Protein 3U29 (pdb70)

Solvent-accessible surface area: 7702 Å² total

Foldseek 3Di:
DDDDDDDDDDDDDDDDD/DDDDDDDDDDDDDDDDD/DDDDDDDDDDDDDDDDD/DDDDDDDDDDDDDDDDD/DDDDDDDDDDDDDDDDD/DDDDDDDDDDDDDDDDD

Radius of gyration: 20.43 Å; Cα contacts (8 Å, |Δi|>4): 334; chains: 6; bounding box: 14×36×69 Å

Secondary structure (DSSP, 8-state):
------PPP--------/------PPP--------/-----------------/------PPP--------/------PPP--------/------PPP--------

Sequence (102 aa):
PGPGPGPKGDGPGPGPGPGPGPGPKKGDGPGPGPGPGPGPGPKKGDGPGPGPGPGPGPGPKGDGPGPGPGPGPGPGPKGDGPGPGPGPGPGPGPKKGDGPGPGPG

B-factor: mean 11.06, std 3.55, range [4.36, 34.08]

Structure (mmCIF, N/CA/C/O backbone):
data_3U29
#
_entry.id   3U29
#
_cell.length_a   14.220
_cell.length_b   23.247
_cell.length_c   67.536
_cell.angle_alpha   94.270
_cell.angle_beta   94.740
_cell.angle_gamma   93.360
#
_symmetry.space_group_name_H-M   'P 1'
#
loop_
_entity.id
_entity.type
_entity.pdbx_description
1 polymer 'collagen mimetic peptide'
2 water water
#
loop_
_atom_site.group_PDB
_atom_site.id
_atom_site.type_symbol
_atom_site.label_atom_id
_atom_site.label_alt_id
_atom_site.label_comp_id
_atom_site.label_asym_id
_atom_site.label_entity_id
_atom_site.label_seq_id
_atom_site.pdbx_PDB_ins_code
_atom_site.Cartn_x
_atom_site.Cartn_y
_atom_site.Cartn_z
_atom_site.occupancy
_atom_site.B_iso_or_equiv
_atom_site.auth_seq_id
_atom_site.auth_comp_id
_atom_site.auth_asym_id
_atom_site.auth_atom_id
_atom_site.pdbx_PDB_model_num
ATOM 7 N N . PRO A 1 2 ? 18.355 20.471 55.236 1.00 14.60 1 PRO A N 1
ATOM 8 C CA . PRO A 1 2 ? 18.574 20.775 53.820 1.00 16.30 1 PRO A CA 1
ATOM 9 C C . PRO A 1 2 ? 17.896 19.802 52.867 1.00 13.49 1 PRO A C 1
ATOM 10 O O . PRO A 1 2 ? 17.640 18.667 53.214 1.00 16.10 1 PRO A O 1
ATOM 34 N N . GLY A 1 4 ? 17.413 17.060 50.091 1.00 16.38 3 GLY A N 1
ATOM 35 C CA . GLY A 1 4 ? 18.207 15.874 49.829 1.00 12.90 3 GLY A CA 1
ATOM 36 C C . GLY A 1 4 ? 18.973 15.950 48.522 1.00 13.35 3 GLY A C 1
ATOM 37 O O . GLY A 1 4 ? 18.837 16.920 47.776 1.00 11.16 3 GLY A O 1
ATOM 41 N N . PRO A 1 5 ? 19.788 14.923 48.235 1.00 10.48 4 PRO A N 1
ATOM 42 C CA . PRO A 1 5 ? 20.579 14.874 47.000 1.00 9.82 4 PRO A CA 1
ATOM 43 C C . PRO A 1 5 ? 19.714 14.850 45.742 1.00 9.54 4 PRO A C 1
ATOM 44 O O . PRO A 1 5 ? 18.587 14.359 45.792 1.00 10.88 4 PRO A O 1
ATOM 70 N N . GLY A 1 7 ? 18.176 13.586 42.292 1.00 7.92 6 GLY A N 1
ATOM 71 C CA . GLY A 1 7 ? 17.825 12.234 41.902 1.00 7.71 6 GLY A CA 1
ATOM 72 C C . GLY A 1 7 ? 18.775 11.679 40.860 1.00 6.74 6 GLY A C 1
ATOM 73 O O . GLY A 1 7 ? 19.652 12.394 40.372 1.00 7.94 6 GLY A O 1
ATOM 77 N N . PRO A 1 8 ? 18.611 10.394 40.514 1.00 7.95 7 PRO A N 1
ATOM 78 C CA . PRO A 1 8 ? 19.459 9.766 39.496 1.00 6.07 7 PRO A CA 1
ATOM 79 C C . PRO A 1 8 ? 19.226 10.339 38.103 1.00 6.35 7 PRO A C 1
ATOM 80 O O . PRO A 1 8 ? 18.253 11.063 37.891 1.00 6.44 7 PRO A O 1
ATOM 106 N N . GLY A 1 10 ? 17.879 10.342 34.395 1.00 6.97 9 GLY A N 1
ATOM 107 C CA . GLY A 1 10 ? 16.629 9.806 33.887 1.00 7.66 9 GLY A CA 1
ATOM 108 C C . GLY A 1 10 ? 16.844 8.612 32.978 1.00 5.29 9 GLY A C 1
ATOM 109 O O . GLY A 1 10 ? 17.983 8.240 32.701 1.00 5.60 9 GLY A O 1
ATOM 113 N N . PRO A 1 11 ? 15.754 8.003 32.516 1.00 7.44 10 PRO A N 1
ATOM 114 C CA . PRO A 1 11 ? 15.882 6.860 31.606 1.00 6.70 10 PRO A CA 1
ATOM 115 C C . PRO A 1 11 ? 16.628 7.233 30.334 1.00 7.38 10 PRO A C 1
ATOM 116 O O . PRO A 1 11 ? 16.680 8.394 29.923 1.00 6.06 10 PRO A O 1
ATOM 127 N N . LYS A 1 12 ? 17.218 6.217 29.711 1.00 6.67 11 LYS A N 1
ATOM 128 C CA . LYS A 1 12 ? 17.854 6.406 28.416 1.00 7.76 11 LYS A CA 1
ATOM 129 C C . LYS A 1 12 ? 16.817 6.830 27.384 1.00 8.24 11 LYS A C 1
ATOM 130 O O . LYS A 1 12 ? 15.671 6.373 27.405 1.00 7.91 11 LYS A O 1
ATOM 149 N N . GLY A 1 13 ? 17.221 7.719 26.480 1.00 6.76 12 GLY A N 1
ATOM 150 C CA . GLY A 1 13 ? 16.311 8.189 25.456 1.00 7.92 12 GLY A CA 1
ATOM 151 C C . GLY A 1 13 ? 15.865 7.077 24.527 1.00 6.77 12 GLY A C 1
ATOM 152 O O . GLY A 1 13 ? 16.496 6.026 24.411 1.00 8.30 12 GLY A O 1
ATOM 156 N N . ASP A 1 14 ? 14.748 7.324 23.850 1.00 7.48 13 ASP A N 1
ATOM 157 C CA . ASP A 1 14 ? 14.181 6.345 22.932 1.00 7.20 13 ASP A CA 1
ATOM 158 C C . ASP A 1 14 ? 15.043 6.217 21.680 1.00 6.86 13 ASP A C 1
ATOM 159 O O . ASP A 1 14 ? 15.838 7.105 21.372 1.00 7.66 13 ASP A O 1
ATOM 183 N N . GLY A 1 16 ? 15.950 6.441 17.823 1.00 8.14 15 GLY A N 1
ATOM 184 C CA . GLY A 1 16 ? 15.581 7.410 16.808 1.00 7.70 15 GLY A CA 1
ATOM 185 C C . GLY A 1 16 ? 14.677 6.807 15.750 1.00 8.23 15 GLY A C 1
ATOM 186 O O . GLY A 1 16 ? 14.331 5.628 15.826 1.00 7.79 15 GLY A O 1
ATOM 190 N N . PRO A 1 17 ? 14.290 7.614 14.751 1.00 7.43 16 PRO A N 1
ATOM 191 C CA . PRO A 1 17 ? 13.425 7.152 13.663 1.00 8.53 16 PRO A CA 1
ATOM 192 C C . PRO A 1 17 ? 14.176 6.303 12.642 1.00 7.34 16 PRO A C 1
ATOM 193 O O . PRO A 1 17 ? 15.403 6.240 12.689 1.00 7.97 16 PRO A O 1
ATOM 219 N N . GLY A 1 19 ? 16.062 5.250 9.331 1.00 8.28 18 GLY A N 1
ATOM 220 C CA . GLY A 1 19 ? 16.951 5.976 8.445 1.00 8.05 18 GLY A CA 1
ATOM 221 C C . GLY A 1 19 ? 16.331 6.212 7.082 1.00 8.67 18 GLY A C 1
ATOM 222 O O . GLY A 1 19 ? 15.211 5.771 6.821 1.00 8.75 18 GLY A O 1
ATOM 226 N N . PRO A 1 20 ? 17.057 6.915 6.201 1.00 8.08 19 PRO A N 1
ATOM 227 C CA . PRO A 1 20 ? 16.575 7.222 4.852 1.00 9.75 19 PRO A CA 1
ATOM 228 C C . PRO A 1 20 ? 16.740 6.049 3.890 1.00 6.71 19 PRO A C 1
ATOM 229 O O . PRO A 1 20 ? 17.402 5.070 4.231 1.00 9.76 19 PRO A O 1
ATOM 255 N N . GLY A 1 22 ? 18.070 3.675 0.949 1.00 8.12 21 GLY A N 1
ATOM 256 C CA . GLY A 1 22 ? 19.383 3.381 0.409 1.00 9.50 21 GLY A CA 1
ATOM 257 C C . GLY A 1 22 ? 19.505 3.887 -1.014 1.00 9.56 21 GLY A C 1
ATOM 258 O O . GLY A 1 22 ? 18.541 4.409 -1.573 1.00 6.71 21 GLY A O 1
ATOM 262 N N . PRO A 1 23 ? 20.693 3.733 -1.614 1.00 8.62 22 PRO A N 1
ATOM 263 C CA . PRO A 1 23 ? 20.911 4.228 -2.976 1.00 10.05 22 PRO A CA 1
ATOM 264 C C . PRO A 1 23 ? 20.147 3.426 -4.027 1.00 9.12 22 PRO A C 1
ATOM 265 O O . PRO A 1 23 ? 19.752 2.290 -3.765 1.00 7.70 22 PRO A O 1
ATOM 291 N N . GLY A 1 25 ? 19.190 1.000 -6.925 1.00 14.21 24 GLY A N 1
ATOM 292 C CA . GLY A 1 25 ? 19.729 -0.323 -7.238 1.00 18.99 24 GLY A CA 1
ATOM 293 C C . GLY A 1 25 ? 20.648 -0.187 -8.468 1.00 21.06 24 GLY A C 1
ATOM 294 O O . GLY A 1 25 ? 20.647 0.841 -9.152 1.00 20.07 24 GLY A O 1
ATOM 307 N N . PRO B 1 2 ? 13.878 18.015 53.310 1.00 16.64 1 PRO B N 1
ATOM 308 C CA . PRO B 1 2 ? 13.001 17.901 52.141 1.00 14.89 1 PRO B CA 1
ATOM 309 C C . PRO B 1 2 ? 13.575 17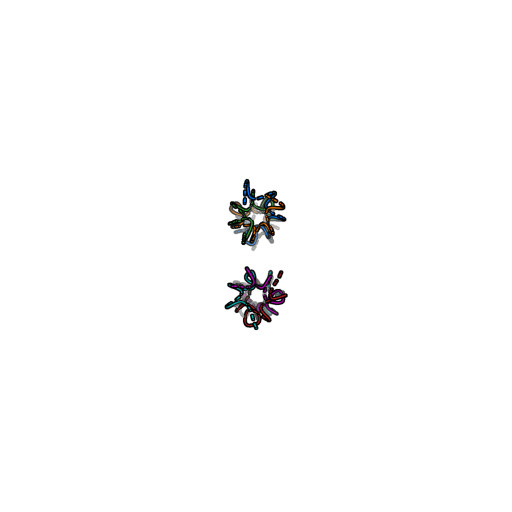.024 51.040 1.00 13.40 1 PRO B C 1
ATOM 310 O O . PRO B 1 2 ? 14.762 16.776 50.995 1.00 11.40 1 PRO B O 1
ATOM 334 N N . GLY B 1 4 ? 15.116 15.922 47.584 1.00 10.66 3 GLY B N 1
ATOM 335 C CA . GLY B 1 4 ? 16.015 16.572 46.651 1.00 8.03 3 GLY B CA 1
ATOM 336 C C . GLY B 1 4 ? 15.319 16.834 45.331 1.00 8.29 3 GLY B C 1
ATOM 337 O O . GLY B 1 4 ? 14.203 16.362 45.113 1.00 7.85 3 GLY B O 1
ATOM 341 N N . PRO B 1 5 ? 15.970 17.592 44.438 1.00 8.98 4 PRO B N 1
ATOM 342 C CA . PRO B 1 5 ? 15.380 17.897 43.133 1.00 7.55 4 PRO B CA 1
ATOM 343 C C . PRO B 1 5 ? 15.572 16.765 42.130 1.00 6.18 4 PRO B C 1
ATOM 344 O O . PRO B 1 5 ? 16.343 15.842 42.391 1.00 5.72 4 PRO B O 1
ATOM 370 N N . GLY B 1 7 ? 16.864 14.513 39.117 1.00 7.64 6 GLY B N 1
ATOM 371 C CA . GLY B 1 7 ? 18.189 14.298 38.571 1.00 7.97 6 GLY B CA 1
ATOM 372 C C . GLY B 1 7 ? 18.300 14.878 37.176 1.00 5.84 6 GLY B C 1
ATOM 373 O O . GLY B 1 7 ? 17.320 15.393 36.639 1.00 5.12 6 GLY B O 1
ATOM 377 N N . PRO B 1 8 ? 19.497 14.796 36.578 1.00 7.68 7 PRO B N 1
ATOM 378 C CA . PRO B 1 8 ? 19.715 15.336 35.234 1.00 6.59 7 PRO B CA 1
ATOM 379 C C . PRO B 1 8 ? 19.036 14.502 34.152 1.00 6.19 7 PRO B C 1
ATOM 380 O O . PRO B 1 8 ? 18.492 13.439 34.447 1.00 6.35 7 PRO B O 1
ATOM 406 N N . GLY B 1 10 ? 18.472 11.928 31.131 1.00 7.79 9 GLY B N 1
ATOM 407 C CA . GLY B 1 10 ? 19.042 10.614 30.899 1.00 7.80 9 GLY B CA 1
ATOM 408 C C . GLY B 1 10 ? 19.950 10.582 29.685 1.00 7.91 9 GLY B C 1
ATOM 409 O O . GLY B 1 10 ? 20.003 11.545 28.920 1.00 4.61 9 GLY B O 1
ATOM 413 N N . PRO B 1 11 ? 20.670 9.478 29.503 1.00 9.42 10 PRO B N 1
ATOM 414 C CA . PRO B 1 11 ? 21.588 9.377 28.364 1.00 8.41 10 PRO B CA 1
ATOM 415 C C . PRO B 1 11 ? 20.846 9.347 27.036 1.00 8.34 10 PRO B C 1
ATOM 416 O O . PRO B 1 11 ? 19.635 9.122 26.965 1.00 6.81 10 PRO B O 1
ATOM 427 N N A LYS B 1 12 ? 21.607 9.577 25.970 0.27 7.84 11 LYS B N 1
ATOM 428 N N B LYS B 1 12 ? 21.604 9.578 25.969 0.73 7.83 11 LYS B N 1
ATOM 429 C CA A LYS B 1 12 ? 21.046 9.626 24.629 0.27 8.19 11 LYS B CA 1
ATOM 430 C CA B LYS B 1 12 ? 21.025 9.634 24.635 0.73 8.24 11 LYS B CA 1
ATOM 431 C C A LYS B 1 12 ? 20.584 8.242 24.184 0.27 8.23 11 LYS B C 1
ATOM 432 C C B LYS B 1 12 ? 20.588 8.248 24.175 0.73 8.13 11 LYS B C 1
ATOM 433 O O A LYS B 1 12 ? 21.141 7.216 24.583 0.27 7.58 11 LYS B O 1
ATOM 434 O O B LYS B 1 12 ? 21.168 7.227 24.553 0.73 7.41 11 LYS B O 1
ATOM 471 N N . GLY B 1 13 ? 19.549 8.223 23.340 1.00 9.28 12 GLY B N 1
ATOM 472 C CA . GLY B 1 13 ? 19.011 6.973 22.849 1.00 6.69 12 GLY B CA 1
ATOM 473 C C . GLY B 1 13 ? 19.825 6.375 21.714 1.00 8.20 12 GLY B C 1
ATOM 474 O O . GLY B 1 13 ? 20.742 6.987 21.166 1.00 7.22 12 GLY B O 1
ATOM 478 N N . ASP B 1 14 ? 19.465 5.145 21.361 1.00 8.10 13 ASP B N 1
ATOM 479 C CA . ASP B 1 14 ? 20.134 4.415 20.288 1.00 6.60 13 ASP B CA 1
ATOM 480 C C . ASP B 1 14 ? 19.747 4.963 18.920 1.00 7.01 13 ASP B C 1
ATOM 481 O O . ASP B 1 14 ? 18.694 5.579 18.769 1.00 6.38 13 ASP B O 1
ATOM 505 N N . GLY B 1 16 ? 18.212 4.855 15.239 1.00 9.05 15 GLY B N 1
ATOM 506 C CA . GLY B 1 16 ? 17.001 4.202 14.780 1.00 9.37 15 GLY B CA 1
ATOM 507 C C . GLY B 1 16 ? 17.300 3.042 13.851 1.00 8.14 15 GLY B C 1
ATOM 508 O O . GLY B 1 16 ? 18.458 2.799 13.514 1.00 7.99 15 GLY B O 1
ATOM 512 N N . PRO B 1 17 ? 16.254 2.314 13.431 1.00 9.42 16 PRO B N 1
ATOM 513 C CA . PRO B 1 17 ? 16.425 1.187 12.508 1.00 9.50 16 PRO B CA 1
ATOM 514 C C . PRO B 1 17 ? 16.994 1.619 11.158 1.00 7.90 16 PRO B C 1
ATOM 515 O O . PRO B 1 17 ? 16.868 2.787 10.797 1.00 6.28 16 PRO B O 1
ATOM 541 N N . GLY B 1 19 ? 17.145 2.244 7.224 1.00 8.31 18 GLY B N 1
ATOM 542 C CA . GLY B 1 19 ? 16.104 2.698 6.320 1.00 7.71 18 GLY B CA 1
ATOM 543 C C . GLY B 1 19 ? 15.705 1.633 5.317 1.00 8.67 18 GLY B C 1
ATOM 544 O O . GLY B 1 19 ? 16.290 0.550 5.294 1.00 5.43 18 GLY B O 1
ATOM 548 N N . PRO B 1 20 ? 14.703 1.934 4.475 1.00 7.52 19 PRO B N 1
ATOM 549 C CA . PRO B 1 20 ? 14.237 0.974 3.468 1.00 8.95 19 PRO B CA 1
ATOM 550 C C . PRO B 1 20 ? 15.240 0.776 2.336 1.00 7.35 19 PRO B C 1
ATOM 551 O O . PRO B 1 20 ? 16.076 1.648 2.106 1.00 8.35 19 PRO B O 1
ATOM 577 N N . GLY B 1 22 ? 16.693 0.959 -1.296 1.00 7.40 21 GLY B N 1
ATOM 578 C CA . GLY B 1 22 ? 16.539 2.015 -2.278 1.00 9.53 21 GLY B CA 1
ATOM 579 C C . GLY B 1 22 ? 15.704 1.588 -3.470 1.00 10.04 21 GLY B C 1
ATOM 580 O O . GLY B 1 22 ? 15.269 0.439 -3.544 1.00 8.67 21 GLY B O 1
ATOM 584 N N . PRO B 1 23 ? 15.475 2.514 -4.414 1.00 8.77 22 PRO B N 1
ATOM 585 C CA . PRO B 1 23 ? 14.679 2.210 -5.609 1.00 11.56 22 PRO B CA 1
ATOM 586 C C . PRO B 1 23 ? 15.365 1.216 -6.541 1.00 13.15 22 PRO B C 1
ATOM 587 O O . PRO B 1 23 ? 16.585 1.069 -6.483 1.00 11.39 22 PRO B O 1
ATOM 613 N N . GLY B 1 25 ? 16.869 0.047 -10.098 1.00 18.61 24 GLY B N 1
ATOM 614 C CA . GLY B 1 25 ? 17.571 0.786 -11.146 1.00 18.85 24 GLY B CA 1
ATOM 615 C C . GLY B 1 25 ? 16.742 0.654 -12.436 1.00 17.75 24 GLY B C 1
ATOM 616 O O . GLY B 1 25 ? 16.124 -0.385 -12.688 1.00 24.23 24 GLY B O 1
ATOM 629 N N . PRO C 1 2 ? 15.388 12.812 51.621 1.00 12.86 1 PRO C N 1
ATOM 630 C CA . PRO C 1 2 ? 15.402 11.798 50.562 1.00 11.30 1 PRO C CA 1
ATOM 631 C C . PRO C 1 2 ? 15.942 12.312 49.236 1.00 9.18 1 PRO C C 1
ATOM 632 O O . PRO C 1 2 ? 15.829 13.482 48.933 1.00 9.45 1 PRO C O 1
ATOM 656 N N . GLY C 1 4 ? 16.025 13.088 45.306 1.00 8.46 3 GLY C N 1
ATOM 657 C CA . GLY C 1 4 ? 14.969 13.531 44.417 1.00 6.63 3 GLY C CA 1
ATOM 658 C C . GLY C 1 4 ? 14.591 12.475 43.397 1.00 7.07 3 GLY C C 1
ATOM 659 O O . GLY C 1 4 ? 15.230 11.427 43.324 1.00 8.74 3 GLY C O 1
ATOM 663 N N . PRO C 1 5 ? 13.547 12.747 42.598 1.00 7.63 4 PRO C N 1
ATOM 664 C CA . PRO C 1 5 ? 13.103 11.803 41.565 1.00 8.17 4 PRO C CA 1
ATOM 665 C C . PRO C 1 5 ? 14.124 11.628 40.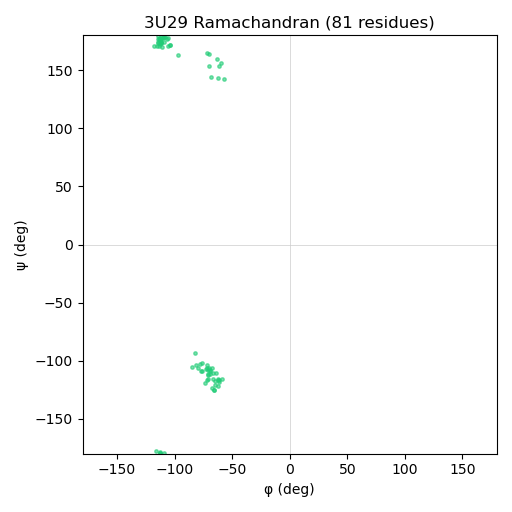445 1.00 8.14 4 PRO C C 1
ATOM 666 O O . PRO C 1 5 ? 14.974 12.497 40.254 1.00 8.42 4 PRO C O 1
ATOM 692 N N . GLY C 1 7 ? 15.630 11.926 36.856 1.00 6.79 6 GLY C N 1
ATOM 693 C CA . GLY C 1 7 ? 15.483 12.990 35.882 1.00 6.08 6 GLY C CA 1
ATOM 694 C C . GLY C 1 7 ? 14.632 12.566 34.701 1.00 7.08 6 GLY C C 1
ATOM 695 O O . GLY C 1 7 ? 14.179 11.423 34.638 1.00 4.56 6 GLY C O 1
ATOM 699 N N . PRO C 1 8 ? 14.407 13.489 33.754 1.00 5.75 7 PRO C N 1
ATOM 700 C CA . PRO C 1 8 ? 13.597 13.191 32.569 1.00 4.96 7 PRO C CA 1
ATOM 701 C C . PRO C 1 8 ? 14.299 12.239 31.606 1.00 5.40 7 PRO C C 1
ATOM 702 O O . PRO C 1 8 ? 15.517 12.078 31.687 1.00 4.73 7 PRO C O 1
ATOM 728 N N . GLY C 1 10 ? 16.188 10.882 28.455 1.00 7.20 9 GLY C N 1
ATOM 729 C CA . GLY C 1 10 ? 17.194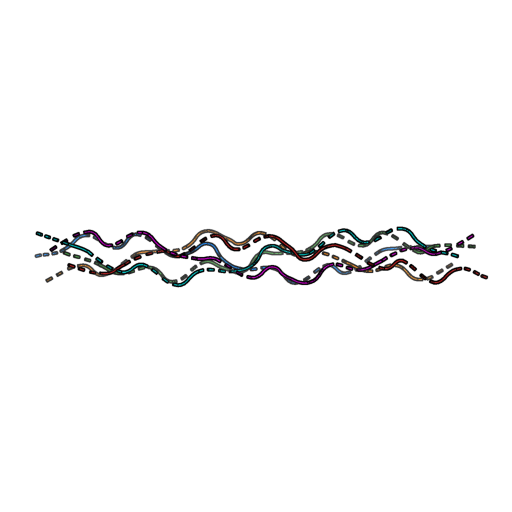 11.523 27.630 1.00 5.82 9 GLY C CA 1
ATOM 730 C C . GLY C 1 10 ? 16.720 11.779 26.213 1.00 6.69 9 GLY C C 1
ATOM 731 O O . GLY C 1 10 ? 15.631 11.350 25.832 1.00 5.62 9 GLY C O 1
ATOM 735 N N . PRO C 1 11 ? 17.536 12.476 25.426 1.00 6.35 10 PRO C N 1
ATOM 736 C CA . PRO C 1 11 ? 17.140 12.779 24.047 1.00 7.49 10 PRO C CA 1
ATOM 737 C C . PRO C 1 11 ? 17.055 11.523 23.197 1.00 7.29 10 PRO C C 1
ATOM 738 O O . PRO C 1 11 ? 17.839 10.583 23.354 1.00 6.38 10 PRO C O 1
ATOM 749 N N A LYS C 1 12 ? 16.078 11.509 22.294 0.71 7.33 11 LYS C N 1
ATOM 750 N N B LYS C 1 12 ? 16.096 11.522 22.278 0.29 7.23 11 LYS C N 1
ATOM 751 C CA A LYS C 1 12 ? 15.937 10.396 21.367 0.71 7.81 11 LYS C CA 1
ATOM 752 C CA B LYS C 1 12 ? 15.941 10.400 21.367 0.29 7.84 11 LYS C CA 1
ATOM 753 C C A LYS C 1 12 ? 17.169 10.292 20.476 0.71 7.26 11 LYS C C 1
ATOM 754 C C B LYS C 1 12 ? 17.149 10.299 20.443 0.29 7.37 11 LYS C C 1
ATOM 755 O O A LYS C 1 12 ? 17.859 11.280 20.209 0.71 8.53 11 LYS C O 1
ATOM 756 O O B LYS C 1 12 ? 17.802 11.296 20.121 0.29 8.37 11 LYS C O 1
ATOM 793 N N . GLY C 1 13 ? 17.444 9.077 20.015 1.00 8.28 12 GLY C N 1
ATOM 794 C CA . GLY C 1 13 ? 18.617 8.821 19.210 1.00 8.50 12 GLY C CA 1
ATOM 795 C C . GLY C 1 13 ? 18.516 9.406 17.813 1.00 10.38 12 GLY C C 1
ATOM 796 O O . GLY C 1 13 ? 17.503 9.967 17.394 1.00 8.73 12 GLY C O 1
ATOM 800 N N . ASP C 1 14 ? 19.615 9.264 17.078 1.00 10.00 13 ASP C N 1
ATOM 801 C CA . ASP C 1 14 ? 19.700 9.751 15.708 1.00 7.58 13 ASP C CA 1
ATOM 802 C C . ASP C 1 14 ? 18.850 8.902 14.773 1.00 9.28 13 ASP C C 1
ATOM 803 O O . ASP C 1 14 ? 18.472 7.780 15.113 1.00 10.90 13 ASP C O 1
ATOM 827 N N . GLY C 1 16 ? 18.307 6.338 11.868 1.00 9.03 15 GLY C N 1
ATOM 828 C CA . GLY C 1 16 ? 19.098 5.145 11.630 1.00 8.79 15 GLY C CA 1
ATOM 829 C C . GLY C 1 16 ? 19.922 5.214 10.358 1.00 9.68 15 GLY C C 1
ATOM 830 O O . GLY C 1 16 ? 19.782 6.155 9.575 1.00 8.63 15 GLY C O 1
ATOM 834 N N . PRO C 1 17 ? 20.791 4.214 10.144 1.00 7.40 16 PRO C N 1
ATOM 835 C CA . PRO C 1 17 ? 21.618 4.159 8.933 1.00 8.68 16 PRO C CA 1
ATOM 836 C C . PRO C 1 17 ? 20.782 4.121 7.658 1.00 8.02 16 PRO C C 1
ATOM 837 O O . PRO C 1 17 ? 19.608 3.756 7.710 1.00 5.92 16 PRO C O 1
ATOM 863 N N . GLY C 1 19 ? 19.286 2.682 4.268 1.00 6.28 18 GLY C N 1
ATOM 864 C CA . GLY C 1 19 ? 18.905 1.327 3.924 1.00 8.00 18 GLY C CA 1
ATOM 865 C C . GLY C 1 19 ? 19.821 0.738 2.870 1.00 9.22 18 GLY C C 1
ATOM 866 O O . GLY C 1 19 ? 20.686 1.433 2.339 1.00 7.25 18 GLY C O 1
ATOM 870 N N . PRO C 1 20 ? 19.642 -0.555 2.565 1.00 10.29 19 PRO C N 1
ATOM 871 C CA . PRO C 1 20 ? 20.439 -1.195 1.515 1.00 13.01 19 PRO C CA 1
ATOM 872 C C . PRO C 1 20 ? 20.156 -0.612 0.133 1.00 10.66 19 PRO C C 1
ATOM 873 O O . PRO C 1 20 ? 19.142 0.059 -0.052 1.00 6.90 19 PRO C O 1
ATOM 899 N N . GLY C 1 22 ? 18.923 -0.607 -3.737 1.00 8.53 21 GLY C N 1
ATOM 900 C CA . GLY C 1 22 ? 17.767 -1.231 -4.353 1.00 12.02 21 GLY C CA 1
ATOM 901 C C . GLY C 1 22 ? 18.142 -2.562 -4.977 1.00 13.72 21 GLY C C 1
ATOM 902 O O . GLY C 1 22 ? 19.322 -2.831 -5.197 1.00 14.72 21 GLY C O 1
ATOM 906 N N . PRO C 1 23 ? 17.140 -3.403 -5.275 1.00 13.02 22 PRO C N 1
ATOM 907 C CA . PRO C 1 23 ? 17.416 -4.752 -5.783 1.00 12.74 22 PRO C CA 1
ATOM 908 C C . PRO C 1 23 ? 18.066 -4.752 -7.166 1.00 15.16 22 PRO C C 1
ATOM 909 O O . PRO C 1 23 ? 17.885 -3.800 -7.925 1.00 15.47 22 PRO C O 1
ATOM 935 N N . GLY C 1 25 ? 18.659 -5.590 -11.049 1.00 17.11 24 GLY C N 1
ATOM 936 C CA . GLY C 1 25 ? 17.792 -5.811 -12.205 1.00 17.10 24 GLY C CA 1
ATOM 937 C C . GLY C 1 25 ? 18.110 -7.224 -12.733 1.00 14.52 24 GLY C C 1
ATOM 938 O O . GLY C 1 25 ? 19.053 -7.873 -12.271 1.00 15.47 24 GLY C O 1
ATOM 951 N N . PRO D 1 2 ? 10.937 -9.335 -13.735 1.00 13.67 1 PRO D N 1
ATOM 952 C CA . PRO D 1 2 ? 11.211 -8.379 -12.658 1.00 12.66 1 PRO D CA 1
ATOM 953 C C . PRO D 1 2 ? 11.582 -9.034 -11.337 1.00 12.38 1 PRO D C 1
ATOM 954 O O . PRO D 1 2 ? 11.202 -10.153 -11.059 1.00 11.97 1 PRO D O 1
ATOM 978 N N . GLY D 1 4 ? 11.728 -10.121 -7.460 1.00 8.77 3 GLY D N 1
ATOM 979 C CA . GLY D 1 4 ? 10.670 -10.486 -6.537 1.00 10.94 3 GLY D CA 1
ATOM 980 C C . GLY D 1 4 ? 10.380 -9.360 -5.566 1.00 9.31 3 GLY D C 1
ATOM 981 O O . GLY D 1 4 ? 11.112 -8.372 -5.524 1.00 9.30 3 GLY D O 1
ATOM 985 N N . PRO D 1 5 ? 9.306 -9.500 -4.776 1.00 9.32 4 PRO D N 1
ATOM 986 C CA . PRO D 1 5 ? 8.941 -8.470 -3.801 1.00 9.45 4 PRO D CA 1
ATOM 987 C C . PRO D 1 5 ? 9.883 -8.451 -2.602 1.00 11.61 4 PRO D C 1
ATOM 988 O 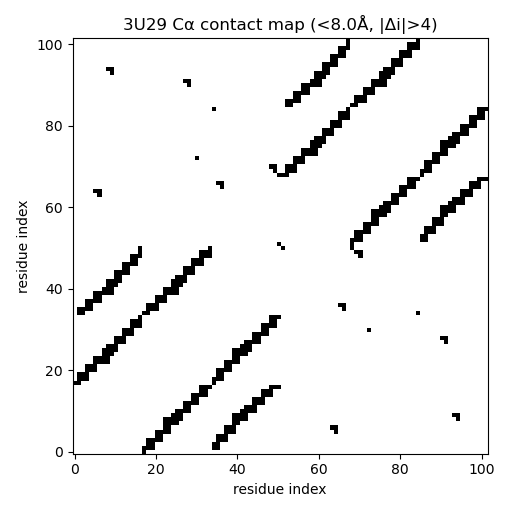O . PRO D 1 5 ? 10.670 -9.382 -2.431 1.00 8.79 4 PRO D O 1
ATOM 1014 N N . GLY D 1 7 ? 11.294 -8.919 1.107 1.00 11.05 6 GLY D N 1
ATOM 1015 C CA . GLY D 1 7 ? 11.120 -10.021 2.031 1.00 9.01 6 GLY D CA 1
ATOM 1016 C C . GLY D 1 7 ? 10.201 -9.643 3.174 1.00 9.84 6 GLY D C 1
ATOM 1017 O O . GLY D 1 7 ? 9.735 -8.505 3.249 1.00 6.72 6 GLY D O 1
ATOM 1021 N N . PRO D 1 8 ? 9.937 -10.596 4.076 1.00 8.78 7 PRO D N 1
ATOM 1022 C CA . PRO D 1 8 ? 9.080 -10.335 5.235 1.00 8.90 7 PRO D CA 1
ATOM 1023 C C . PRO D 1 8 ? 9.770 -9.435 6.255 1.00 8.13 7 PRO D C 1
ATOM 1024 O O . PRO D 1 8 ? 10.992 -9.298 6.208 1.00 7.91 7 PRO D O 1
ATOM 1050 N N . GLY D 1 10 ? 11.438 -8.266 9.752 1.00 10.80 9 GLY D N 1
ATOM 1051 C CA . GLY D 1 10 ? 12.272 -8.977 10.702 1.00 11.08 9 GLY D CA 1
ATOM 1052 C C . GLY D 1 10 ? 11.512 -9.271 11.979 1.00 9.66 9 GLY D C 1
ATOM 1053 O O . GLY D 1 10 ? 10.338 -8.919 12.098 1.00 7.90 9 GLY D O 1
ATOM 1057 N N . PRO D 1 11 ? 12.171 -9.917 12.938 1.00 9.93 10 PRO D N 1
ATOM 1058 C CA . PRO D 1 11 ? 11.506 -10.209 14.209 1.00 8.94 10 PRO D CA 1
ATOM 1059 C C . PRO D 1 11 ? 11.283 -8.950 15.029 1.00 9.46 10 PRO D C 1
ATOM 1060 O O . PRO D 1 11 ? 12.006 -7.958 14.905 1.00 8.06 10 PRO D O 1
ATOM 1071 N N . LYS D 1 12 ? 10.261 -9.005 15.876 1.00 10.55 11 LYS D N 1
ATOM 1072 C CA . LYS D 1 12 ? 10.002 -7.922 16.813 1.00 9.41 11 LYS D CA 1
ATOM 1073 C C . LYS D 1 12 ? 11.224 -7.689 17.695 1.00 9.10 11 LYS D C 1
ATOM 1074 O O . LYS D 1 12 ? 11.914 -8.632 18.087 1.00 7.85 11 LYS D O 1
ATOM 1093 N N . GLY D 1 13 ? 11.493 -6.422 18.001 1.00 9.64 12 GLY D N 1
ATOM 1094 C CA . GLY D 1 13 ? 12.645 -6.088 18.810 1.00 9.25 12 GLY D CA 1
ATOM 1095 C C . GLY D 1 13 ? 12.488 -6.519 20.256 1.00 8.51 12 GLY D C 1
ATOM 1096 O O . GLY D 1 13 ? 11.397 -6.823 20.740 1.00 7.38 12 GLY D O 1
ATOM 1100 N N . ASP D 1 14 ? 13.615 -6.545 20.960 1.00 9.54 13 ASP D N 1
ATOM 1101 C CA . ASP D 1 14 ? 13.629 -6.905 22.374 1.00 8.94 13 ASP D CA 1
ATOM 1102 C C . ASP D 1 14 ? 12.866 -5.871 23.194 1.00 8.43 13 ASP D C 1
ATOM 1103 O O . ASP D 1 14 ? 12.699 -4.731 22.761 1.00 7.79 13 ASP D O 1
ATOM 1127 N N . GLY D 1 16 ? 12.274 -3.055 26.011 1.00 6.92 15 GLY D N 1
ATOM 1128 C CA . GLY D 1 16 ? 13.128 -1.927 26.327 1.00 8.72 15 GLY D CA 1
ATOM 1129 C C . GLY D 1 16 ? 13.884 -2.114 27.626 1.00 7.22 15 GLY D C 1
ATOM 1130 O O . GLY D 1 16 ? 13.696 -3.114 28.320 1.00 7.98 15 GLY D O 1
ATOM 1134 N N . PRO D 1 17 ? 14.754 -1.152 27.963 1.00 8.73 16 PRO D N 1
ATOM 1135 C CA . PRO D 1 17 ? 15.469 -1.207 29.241 1.00 9.18 16 PRO D CA 1
ATOM 1136 C C . PRO D 1 17 ? 14.502 -1.171 30.419 1.00 8.29 16 PRO D C 1
ATOM 1137 O O . PRO D 1 17 ? 13.398 -0.651 30.273 1.00 6.79 16 PRO D O 1
ATOM 1163 N N . GLY D 1 19 ? 12.761 0.212 33.672 1.00 8.10 18 GLY D N 1
ATOM 1164 C CA . GLY D 1 19 ? 12.478 1.590 34.025 1.00 7.10 18 GLY D CA 1
ATOM 1165 C C . GLY D 1 19 ? 13.412 2.105 35.101 1.00 7.67 18 GLY D C 1
ATOM 1166 O O . GLY D 1 19 ? 14.254 1.361 35.604 1.00 7.07 18 GLY D O 1
ATOM 1170 N N . PRO D 1 20 ? 13.270 3.388 35.463 1.00 6.85 19 PRO D N 1
ATOM 1171 C CA . PRO D 1 20 ? 14.125 3.986 36.491 1.00 6.49 19 PRO D CA 1
ATOM 1172 C C . PRO D 1 20 ? 13.705 3.574 37.897 1.00 6.77 19 PRO D C 1
ATOM 1173 O O . PRO D 1 20 ? 12.601 3.060 38.077 1.00 7.51 19 PRO D O 1
ATOM 1199 N N . GLY D 1 22 ? 12.259 3.579 41.623 1.00 7.86 21 GLY D N 1
ATOM 1200 C CA . GLY D 1 22 ? 11.038 4.168 42.140 1.00 8.18 21 GLY D CA 1
ATOM 1201 C C . GLY D 1 22 ? 11.302 5.320 43.088 1.00 8.42 21 GLY D C 1
ATOM 1202 O O . GLY D 1 22 ? 12.455 5.682 43.322 1.00 8.07 21 GLY D O 1
ATOM 1206 N N . PRO D 1 23 ? 10.231 5.908 43.642 1.00 8.39 22 PRO D N 1
ATOM 1207 C CA . PRO D 1 23 ? 10.369 7.013 44.597 1.00 10.46 22 PRO D CA 1
ATOM 1208 C C . PRO D 1 23 ? 10.952 6.557 45.931 1.00 10.61 22 PRO D C 1
ATOM 1209 O O . PRO D 1 23 ? 10.916 5.364 46.233 1.00 8.75 22 PRO D O 1
ATOM 1235 N N . GLY D 1 25 ? 11.069 5.713 49.790 1.00 11.13 24 GLY D N 1
ATOM 1236 C CA . GLY D 1 25 ? 10.047 5.081 50.624 1.00 12.08 24 GLY D CA 1
ATOM 1237 C C . GLY D 1 25 ? 9.411 6.159 51.528 1.00 15.23 24 GLY D C 1
ATOM 1238 O O .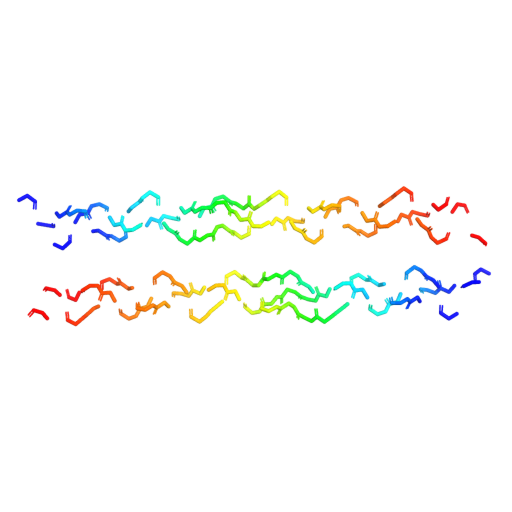 GLY D 1 25 ? 9.849 7.315 51.540 1.00 15.33 24 GLY D O 1
ATOM 1251 N N . PRO E 1 2 ? 15.412 -12.122 -10.267 1.00 12.12 1 PRO E N 1
ATOM 1252 C CA . PRO E 1 2 ? 16.151 -12.172 -9.002 1.00 10.73 1 PRO E CA 1
ATOM 1253 C C . PRO E 1 2 ? 15.263 -12.062 -7.773 1.00 10.36 1 PRO E C 1
ATOM 1254 O O . PRO E 1 2 ? 14.124 -11.650 -7.854 1.0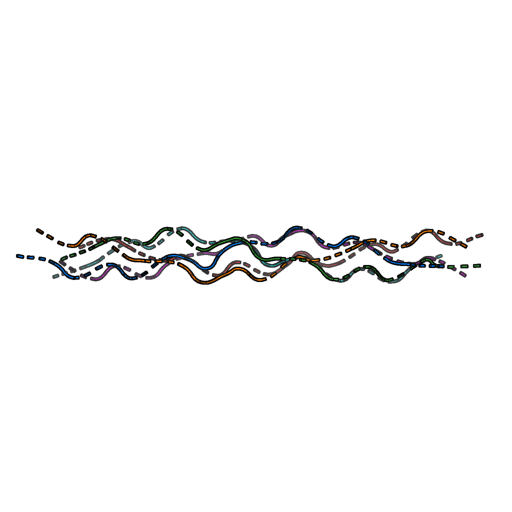0 11.91 1 PRO E O 1
ATOM 1278 N N . GLY E 1 4 ? 13.856 -10.427 -4.389 1.00 8.18 3 GLY E N 1
ATOM 1279 C CA . GLY E 1 4 ? 13.639 -9.046 -4.003 1.00 9.58 3 GLY E CA 1
ATOM 1280 C C . GLY E 1 4 ? 14.623 -8.607 -2.937 1.00 10.53 3 GLY E C 1
ATOM 1281 O O . GLY E 1 4 ? 15.457 -9.398 -2.493 1.00 7.43 3 GLY E O 1
ATOM 1285 N N . PRO E 1 5 ? 14.534 -7.338 -2.518 1.00 10.00 4 PRO E N 1
ATOM 1286 C CA . PRO E 1 5 ? 15.417 -6.827 -1.467 1.00 9.77 4 PRO E CA 1
ATOM 1287 C C . PRO E 1 5 ? 14.974 -7.275 -0.076 1.00 9.20 4 PRO E C 1
ATOM 1288 O O . PRO E 1 5 ? 13.869 -7.795 0.075 1.00 7.86 4 PRO E O 1
ATOM 1314 N N . GLY E 1 7 ? 13.460 -7.456 3.584 1.00 8.06 6 GLY E N 1
ATOM 1315 C CA . GLY E 1 7 ? 12.237 -6.898 4.128 1.00 8.03 6 GLY E CA 1
ATOM 1316 C C . GLY E 1 7 ? 12.522 -5.790 5.123 1.00 8.32 6 GLY E C 1
ATOM 1317 O O . GLY E 1 7 ? 13.679 -5.549 5.469 1.00 8.83 6 GLY E O 1
ATOM 1321 N N . PRO E 1 8 ? 11.468 -5.104 5.593 1.00 7.96 7 PRO E N 1
ATOM 1322 C CA . PRO E 1 8 ? 11.656 -3.988 6.525 1.00 7.32 7 PRO E CA 1
ATOM 1323 C C . PRO E 1 8 ? 12.134 -4.438 7.901 1.00 8.01 7 PRO E C 1
ATOM 1324 O O . PRO E 1 8 ? 12.029 -5.618 8.232 1.00 7.03 7 PRO E O 1
ATOM 1350 N N . GLY E 1 10 ? 11.869 -5.179 11.725 1.00 9.93 9 GLY E N 1
ATOM 1351 C CA . GLY E 1 10 ? 10.731 -5.762 12.411 1.00 9.00 9 GLY E CA 1
ATOM 1352 C C . GLY E 1 10 ? 10.004 -4.784 13.314 1.00 7.41 9 GLY E C 1
ATOM 1353 O O . GLY E 1 10 ? 10.412 -3.630 13.442 1.00 7.41 9 GLY E O 1
ATOM 1357 N N . PRO E 1 11 ? 8.920 -5.241 13.940 1.00 8.65 10 PRO E N 1
ATOM 1358 C CA . PRO E 1 11 ? 8.182 -4.371 14.862 1.00 8.09 10 PRO E CA 1
ATOM 1359 C C . PRO E 1 11 ? 9.050 -3.932 16.032 1.00 6.80 10 PRO E C 1
ATOM 1360 O O . PRO E 1 11 ? 9.999 -4.614 16.424 1.00 7.55 10 PRO E O 1
ATOM 1371 N N . LYS E 1 12 ? 8.709 -2.775 16.591 1.00 7.34 11 LYS E N 1
ATOM 1372 C CA . LYS E 1 12 ? 9.399 -2.288 17.776 1.00 5.91 11 LYS E CA 1
ATOM 1373 C C . LYS E 1 12 ? 9.071 -3.170 18.975 1.00 7.18 11 LYS E C 1
ATOM 1374 O O . LYS E 1 12 ? 7.950 -3.666 19.115 1.00 7.83 11 LYS E O 1
ATOM 1393 N N . GLY E 1 13 ? 10.058 -3.363 19.842 1.00 9.04 12 GLY E N 1
ATOM 1394 C CA . GLY E 1 13 ? 9.876 -4.194 21.013 1.00 7.51 12 GLY E CA 1
ATOM 1395 C C . GLY E 1 13 ? 8.989 -3.545 22.062 1.00 8.06 12 GLY E C 1
ATOM 1396 O O . GLY E 1 13 ? 8.715 -2.344 22.050 1.00 7.89 12 GLY E O 1
ATOM 1400 N N . ASP E 1 14 ? 8.534 -4.377 22.993 1.00 7.48 13 ASP E N 1
ATOM 1401 C CA . ASP E 1 14 ? 7.703 -3.926 24.105 1.00 9.42 13 ASP E CA 1
ATOM 1402 C C . ASP E 1 14 ? 8.446 -2.924 24.978 1.00 9.31 13 ASP E C 1
ATOM 1403 O O . ASP E 1 14 ? 9.675 -2.904 24.997 1.00 8.18 13 ASP E O 1
ATOM 1427 N N . GLY E 1 16 ? 10.040 -1.691 28.397 1.00 5.51 15 GLY E N 1
ATOM 1428 C CA . GLY E 1 16 ? 10.745 -2.472 29.393 1.00 6.65 15 GLY E CA 1
ATOM 1429 C C . GLY E 1 16 ? 9.876 -2.730 30.607 1.00 7.06 15 GLY E C 1
ATOM 1430 O O . GLY E 1 16 ? 8.783 -2.174 30.716 1.00 7.31 15 GLY E O 1
ATOM 1434 N N . PRO E 1 17 ? 10.352 -3.580 31.526 1.00 7.29 16 PRO E N 1
ATOM 1435 C CA . PRO E 1 17 ? 9.614 -3.863 32.759 1.00 8.85 16 PRO E CA 1
ATOM 1436 C C . PRO E 1 17 ? 9.844 -2.796 33.824 1.00 7.09 16 PRO E C 1
ATOM 1437 O O . PRO E 1 17 ? 10.642 -1.882 33.611 1.00 9.48 16 PRO E O 1
ATOM 1463 N N . GLY E 1 19 ? 11.127 -0.622 36.876 1.00 7.47 18 GLY E N 1
ATOM 1464 C CA . GLY E 1 19 ? 12.448 -0.385 37.421 1.00 7.04 18 GLY E CA 1
ATOM 1465 C C . GLY E 1 19 ? 12.564 -0.958 38.817 1.00 7.12 18 GLY E C 1
ATOM 1466 O O . GLY E 1 19 ? 11.573 -1.419 39.386 1.00 9.90 18 GLY E O 1
ATOM 1470 N N . PRO E 1 20 ? 13.777 -0.937 39.383 1.00 9.85 19 PRO E N 1
ATOM 1471 C CA . PRO E 1 20 ? 13.969 -1.462 40.738 1.00 8.80 19 PRO E CA 1
ATOM 1472 C C . PRO E 1 20 ? 13.308 -0.586 41.797 1.00 10.82 19 PRO E C 1
ATOM 1473 O O . PRO E 1 20 ? 12.882 0.530 41.497 1.00 8.06 19 PRO E O 1
ATOM 1499 N N . GLY E 1 22 ? 12.713 1.973 44.840 1.00 8.48 21 GLY E N 1
ATOM 1500 C CA . GLY E 1 22 ? 13.348 3.233 45.174 1.00 8.56 21 GLY E CA 1
ATOM 1501 C C . GLY E 1 22 ? 14.165 3.098 46.445 1.00 10.06 21 GLY E C 1
ATOM 1502 O O . GLY E 1 22 ? 14.116 2.057 47.102 1.00 9.57 21 GLY E O 1
ATOM 1506 N N . PRO E 1 23 ? 14.926 4.144 46.799 1.00 12.09 22 PRO E N 1
ATOM 1507 C CA . PRO E 1 23 ? 15.736 4.106 48.022 1.00 11.44 22 PRO E CA 1
ATOM 1508 C C . PRO E 1 23 ? 14.892 4.062 49.293 1.00 11.07 22 PRO E C 1
ATOM 1509 O O . PRO E 1 23 ? 13.700 4.363 49.248 1.00 10.50 22 PRO E O 1
ATOM 1535 N N . GLY E 1 25 ? 13.229 5.094 52.836 1.00 13.27 24 GLY E N 1
ATOM 1536 C CA . GLY E 1 25 ? 12.729 6.350 53.390 1.00 13.46 24 GLY E CA 1
ATOM 1537 C C . GLY E 1 25 ? 13.610 6.636 54.621 1.00 17.63 24 GLY E C 1
ATOM 1538 O O . GLY E 1 25 ? 14.529 5.870 54.930 1.00 15.67 24 GLY E O 1
ATOM 1551 N N . PRO F 1 2 ? 10.917 -14.511 -6.347 1.00 14.02 1 PRO F N 1
ATOM 1552 C CA . PRO F 1 2 ? 10.624 -14.830 -4.948 1.00 11.78 1 PRO F CA 1
ATOM 1553 C C . PRO F 1 2 ? 10.904 -13.689 -3.982 1.00 9.94 1 PRO F C 1
ATOM 1554 O O . PRO F 1 2 ? 11.678 -12.799 -4.270 1.00 9.34 1 PRO F O 1
ATOM 1578 N N . GLY F 1 4 ? 12.400 -11.436 -1.080 1.00 11.58 3 GLY F N 1
ATOM 1579 C CA . GLY F 1 4 ? 13.759 -11.241 -0.615 1.00 9.81 3 GLY F CA 1
ATOM 1580 C C . GLY F 1 4 ? 13.942 -11.754 0.800 1.00 8.06 3 GLY F C 1
ATOM 1581 O O . GLY F 1 4 ? 12.995 -12.257 1.406 1.00 7.77 3 GLY F O 1
ATOM 1585 N N . PRO F 1 5 ? 15.164 -11.631 1.338 1.00 9.82 4 PRO F N 1
ATOM 1586 C CA . PRO F 1 5 ? 15.449 -12.109 2.696 1.00 10.25 4 PRO F CA 1
ATOM 1587 C C . PRO F 1 5 ? 14.632 -11.387 3.765 1.00 10.59 4 PRO F C 1
ATOM 1588 O O . PRO F 1 5 ? 14.128 -10.293 3.516 1.00 8.28 4 PRO F O 1
ATOM 1614 N N . GLY F 1 7 ? 13.835 -9.093 6.932 1.00 7.82 6 GLY F N 1
ATOM 1615 C CA . GLY F 1 7 ? 14.431 -7.838 7.350 1.00 9.20 6 GLY F CA 1
ATOM 1616 C C . GLY F 1 7 ? 15.114 -7.941 8.701 1.00 8.12 6 GLY F C 1
ATOM 1617 O O . GLY F 1 7 ? 14.982 -8.955 9.387 1.00 7.96 6 GLY F O 1
ATOM 1621 N N . PRO F 1 8 ? 15.852 -6.891 9.093 1.00 10.36 7 PRO F N 1
ATOM 1622 C CA . PRO F 1 8 ? 16.545 -6.892 10.387 1.00 7.80 7 PRO F CA 1
ATOM 1623 C C . PRO F 1 8 ? 15.589 -6.935 11.575 1.00 8.95 7 PRO F C 1
ATOM 1624 O O . PRO F 1 8 ? 14.425 -6.561 11.436 1.00 9.28 7 PRO F O 1
ATOM 1650 N N . GLY F 1 10 ? 13.645 -5.739 14.749 1.00 8.22 9 GLY F N 1
ATOM 1651 C CA . GLY F 1 10 ? 13.087 -4.421 14.983 1.00 6.38 9 GLY F CA 1
ATOM 1652 C C . GLY F 1 10 ? 13.816 -3.658 16.071 1.00 9.07 9 GLY F C 1
ATOM 1653 O O . GLY F 1 10 ? 14.649 -4.224 16.779 1.00 10.20 9 GLY F O 1
ATOM 1657 N N . PRO F 1 11 ? 13.507 -2.372 16.211 1.00 6.81 10 PRO F N 1
ATOM 1658 C CA . PRO F 1 11 ? 14.178 -1.562 17.232 1.00 6.94 10 PRO F CA 1
ATOM 1659 C C . PRO F 1 11 ? 13.803 -1.999 18.639 1.00 7.18 10 PRO F C 1
ATOM 1660 O O . PRO F 1 11 ? 12.750 -2.591 18.884 1.00 6.32 10 PRO F O 1
ATOM 1671 N N A LYS F 1 12 ? 14.696 -1.690 19.573 0.57 7.74 11 LYS F N 1
ATOM 1672 N N B LYS F 1 12 ? 14.700 -1.694 19.574 0.43 7.75 11 LYS F N 1
ATOM 1673 C CA A LYS F 1 12 ? 14.452 -1.989 20.975 0.57 7.60 11 LYS F CA 1
ATOM 1674 C CA B LYS F 1 12 ? 14.441 -1.991 20.974 0.43 7.61 11 LYS F CA 1
ATOM 1675 C C A LYS F 1 12 ? 13.278 -1.168 21.497 0.57 7.61 11 LYS F C 1
ATOM 1676 C C B LYS F 1 12 ? 13.252 -1.183 21.475 0.43 7.60 11 LYS F C 1
ATOM 1677 O O A LYS F 1 12 ? 13.019 -0.051 21.040 0.57 7.61 11 LYS F O 1
ATOM 1678 O O B LYS F 1 12 ? 12.959 -0.090 20.983 0.43 7.65 11 LYS F O 1
ATOM 1715 N N . GLY F 1 13 ? 12.560 -1.736 22.462 1.00 8.03 12 GLY F N 1
ATOM 1716 C CA . GLY F 1 13 ? 11.486 -1.016 23.105 1.00 8.56 12 GLY F CA 1
ATOM 1717 C C . GLY F 1 13 ? 12.016 0.115 23.965 1.00 7.26 12 GLY F C 1
ATOM 1718 O O . GLY F 1 13 ? 13.213 0.238 24.230 1.00 7.01 12 GLY F O 1
ATOM 1722 N N . ASP F 1 14 ? 11.098 0.964 24.410 1.00 6.46 13 ASP F N 1
ATOM 1723 C CA . ASP F 1 14 ? 11.465 2.107 25.233 1.00 7.19 13 ASP F CA 1
ATOM 1724 C C . ASP F 1 14 ? 11.547 1.698 26.702 1.00 8.78 13 ASP F C 1
ATOM 1725 O O . ASP F 1 14 ? 11.071 0.629 27.081 1.00 7.44 13 ASP F O 1
ATOM 1749 N N . GLY F 1 16 ? 11.029 1.049 30.577 1.00 8.86 15 GLY F N 1
ATOM 1750 C CA . GLY F 1 16 ? 9.835 0.702 31.323 1.00 7.91 15 GLY F CA 1
ATOM 1751 C C . GLY F 1 16 ? 9.443 1.773 32.321 1.00 6.50 15 GLY F C 1
ATOM 1752 O O . GLY F 1 16 ? 10.088 2.819 32.404 1.00 8.48 15 GLY F O 1
ATOM 1756 N N . PRO F 1 17 ? 8.375 1.517 33.089 1.00 6.36 16 PRO F N 1
ATOM 1757 C CA . PRO F 1 17 ? 7.889 2.478 34.080 1.00 7.32 16 PRO F CA 1
ATOM 1758 C C . PRO F 1 17 ? 8.750 2.502 35.338 1.00 8.13 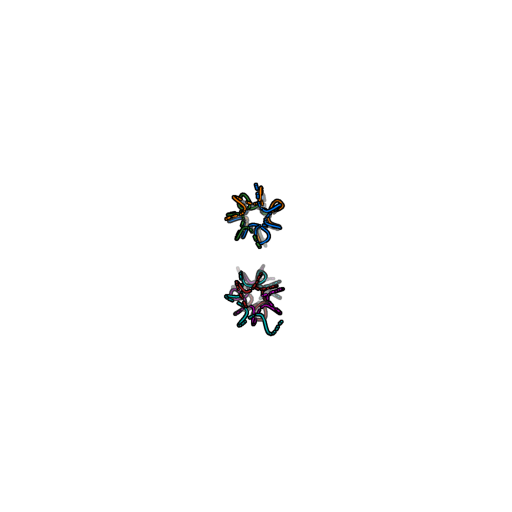16 PRO F C 1
ATOM 1759 O O . PRO F 1 17 ? 9.518 1.569 35.571 1.00 7.65 16 PRO F O 1
ATOM 1785 N N . GLY F 1 19 ? 9.987 2.020 39.066 1.00 6.98 18 GLY F N 1
ATOM 1786 C CA . GLY F 1 19 ? 9.788 0.911 39.980 1.00 9.36 18 GLY F CA 1
ATOM 1787 C C . GLY F 1 19 ? 8.912 1.285 41.158 1.00 7.30 18 GLY F C 1
ATOM 1788 O O . GLY F 1 19 ? 8.448 2.420 41.254 1.00 5.99 18 GLY F O 1
ATOM 1792 N N . PRO F 1 20 ? 8.684 0.330 42.071 1.00 9.36 19 PRO F N 1
ATOM 1793 C CA . PRO F 1 20 ? 7.829 0.582 43.234 1.00 7.63 19 PRO F CA 1
ATOM 1794 C C . PRO F 1 20 ? 8.497 1.496 44.259 1.00 10.42 19 PRO F C 1
ATOM 1795 O O . PRO F 1 20 ? 9.720 1.639 44.239 1.00 8.90 19 PRO F O 1
ATOM 1821 N N . GLY F 1 22 ? 10.304 2.884 47.451 1.00 10.22 21 GLY F N 1
ATOM 1822 C CA . GLY F 1 22 ? 11.344 2.258 48.244 1.00 10.19 21 GLY F CA 1
ATOM 1823 C C . GLY F 1 22 ? 10.812 1.741 49.565 1.00 11.37 21 GLY F C 1
ATOM 1824 O O . GLY F 1 22 ? 9.667 2.015 49.923 1.00 11.69 21 GLY F O 1
ATOM 1828 N N . PRO F 1 23 ? 11.638 0.980 50.296 1.00 12.62 22 PRO F N 1
ATOM 1829 C CA . PRO F 1 23 ? 11.219 0.469 51.606 1.00 12.36 22 PRO F CA 1
ATOM 1830 C C . PRO F 1 23 ? 11.016 1.588 52.628 1.00 16.31 22 PRO F C 1
ATOM 1831 O O . PRO F 1 23 ? 11.534 2.688 52.436 1.00 1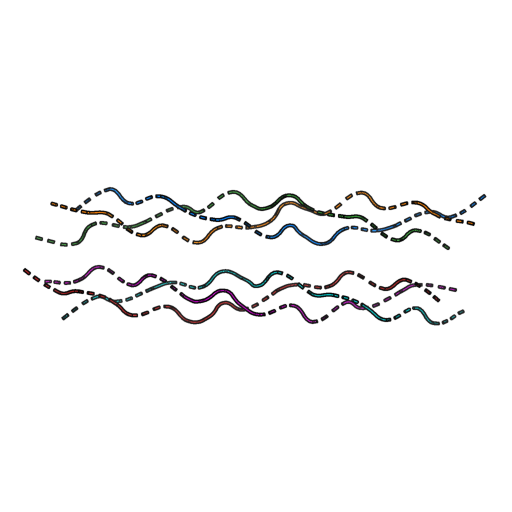3.23 22 PRO F O 1
ATOM 1857 N N . GLY F 1 25 ? 12.195 2.215 55.636 1.00 14.13 24 GLY F N 1
ATOM 1858 C CA . GLY F 1 25 ? 13.475 2.745 56.111 1.00 14.47 24 GLY F CA 1
ATOM 1859 C C . GLY F 1 25 ? 13.215 3.686 57.306 1.00 16.83 24 GLY F C 1
ATOM 1860 O O . GLY F 1 25 ? 12.472 3.344 58.232 1.00 12.75 24 GLY F O 1
#